Protein AF-A0A482VJF1-F1 (afdb_monomer_lite)

Sequence (92 aa):
MFIFFFFAVVLAVSIPMLGLFISLFGAFCLSALGIAFPAIMEICVYWPDKLGPFKWILIKDILLVIFGVGGLLAGSYSCISEMVEKFRTGNY

Secondary structure (DSSP, 8-state):
-HHHHHHHHHHHHH-TTHHHHHHHHHHHHHIIIIIIHHHHHHHHHTTTT---SSSHHHHHHHHHHHHHHHHHHHHHHHHHHHHHHHHHT---

Radius of gyration: 19.21 Å; chains: 1; bounding box: 42×27×55 Å

Organism: Asbolus verrucosus (NCBI:txid1661398)

Foldseek 3Di:
DVVVVVVVVVLVVVDPCSVLVCQLVVQLVCLCVVLVVVLVVVVVVPPDDDPDDDCVNVVSVVVSVVSNVVSVVVSVVVSVVVVVVVVVVDDD

InterPro domains:
  IPR013057 Amino acid transporter, transmembrane domain [PF01490] (3-80)

Structure (mmCIF, N/CA/C/O backbone):
data_AF-A0A482VJF1-F1
#
_entry.id   AF-A0A482VJF1-F1
#
loop_
_atom_site.group_PDB
_atom_site.id
_atom_site.type_symbol
_atom_site.label_atom_id
_atom_site.label_alt_id
_atom_site.label_comp_id
_atom_site.label_asym_id
_atom_site.label_entity_id
_atom_site.label_seq_id
_atom_site.pdbx_PDB_ins_code
_atom_site.Cartn_x
_atom_site.Cartn_y
_atom_site.Cartn_z
_atom_site.occupancy
_atom_site.B_iso_or_equiv
_atom_site.auth_seq_id
_atom_site.auth_comp_id
_atom_site.auth_asym_id
_atom_site.auth_atom_id
_atom_site.pdbx_PDB_model_num
ATOM 1 N N . MET A 1 1 ? 14.408 -18.434 5.850 1.00 76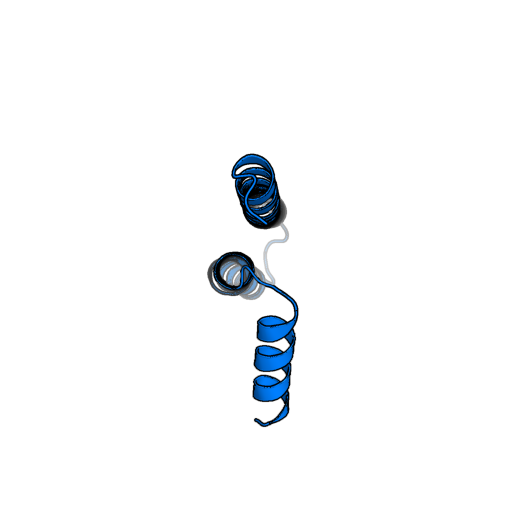.19 1 MET A N 1
ATOM 2 C CA . MET A 1 1 ? 15.349 -17.349 5.489 1.00 76.19 1 MET A CA 1
ATOM 3 C C . MET A 1 1 ? 15.682 -17.354 3.995 1.00 76.19 1 MET A C 1
ATOM 5 O O . MET A 1 1 ? 15.367 -16.374 3.339 1.00 76.19 1 MET A O 1
ATOM 9 N N . PHE A 1 2 ? 16.199 -18.452 3.426 1.00 83.00 2 PHE A N 1
ATOM 10 C CA . PHE A 1 2 ? 16.544 -18.528 1.991 1.00 83.00 2 PHE A CA 1
ATOM 11 C C . PHE A 1 2 ? 15.362 -18.322 1.027 1.00 83.00 2 PHE A C 1
ATOM 13 O O . PHE A 1 2 ? 15.515 -17.662 0.007 1.00 83.00 2 PHE A O 1
ATOM 20 N N . ILE A 1 3 ? 14.166 -18.806 1.375 1.00 88.75 3 ILE A N 1
ATOM 21 C CA . ILE A 1 3 ? 12.959 -18.644 0.542 1.00 88.75 3 ILE A CA 1
ATOM 22 C C . ILE A 1 3 ? 12.573 -17.174 0.318 1.00 88.75 3 ILE A C 1
ATOM 24 O O . ILE A 1 3 ? 12.224 -16.801 -0.797 1.00 88.75 3 ILE A O 1
ATOM 28 N N . PHE A 1 4 ? 12.681 -16.330 1.349 1.00 84.62 4 PHE A N 1
ATOM 29 C CA . PHE A 1 4 ? 12.334 -14.910 1.236 1.00 84.62 4 PHE A CA 1
ATOM 30 C C . PHE A 1 4 ? 13.290 -14.184 0.287 1.00 84.62 4 PHE A C 1
ATOM 32 O O . PHE A 1 4 ? 12.877 -13.367 -0.530 1.00 84.62 4 PHE A O 1
ATOM 39 N N . PHE A 1 5 ? 14.570 -14.547 0.360 1.00 84.81 5 PHE A N 1
ATOM 40 C CA . PHE A 1 5 ? 15.605 -14.001 -0.502 1.00 84.81 5 PHE A CA 1
ATOM 41 C C . PHE A 1 5 ? 15.379 -14.373 -1.973 1.00 84.81 5 PHE A C 1
ATOM 43 O O . PHE A 1 5 ? 15.362 -13.494 -2.830 1.00 84.81 5 PHE A O 1
ATOM 50 N N . PHE A 1 6 ? 15.123 -15.653 -2.268 1.00 88.56 6 PHE A N 1
ATOM 51 C CA . PHE A 1 6 ? 14.816 -16.089 -3.634 1.00 88.56 6 PHE A CA 1
ATOM 52 C C . PHE A 1 6 ? 13.560 -15.412 -4.194 1.00 88.56 6 PHE A C 1
ATOM 54 O O . PHE A 1 6 ? 13.560 -14.992 -5.349 1.00 88.56 6 PHE A O 1
ATOM 61 N N . PHE A 1 7 ? 12.518 -15.247 -3.376 1.00 83.75 7 PHE A N 1
ATOM 62 C CA . PHE A 1 7 ? 11.292 -14.560 -3.782 1.00 83.75 7 PHE A CA 1
ATOM 63 C C . PHE A 1 7 ? 11.545 -13.093 -4.163 1.00 83.75 7 PHE A C 1
ATOM 65 O O . PHE A 1 7 ? 11.103 -12.647 -5.222 1.00 83.75 7 PHE A O 1
ATOM 72 N N . ALA A 1 8 ? 12.319 -12.363 -3.355 1.00 82.81 8 ALA A N 1
ATOM 73 C CA . ALA A 1 8 ? 12.695 -10.983 -3.654 1.00 82.81 8 ALA A CA 1
ATOM 74 C C . ALA A 1 8 ? 13.509 -10.865 -4.958 1.00 82.81 8 ALA A C 1
ATOM 76 O O . ALA A 1 8 ? 13.270 -9.953 -5.746 1.00 82.81 8 ALA A O 1
ATOM 77 N N . VAL A 1 9 ? 14.424 -11.807 -5.222 1.00 84.38 9 VAL A N 1
ATOM 78 C CA . VAL A 1 9 ? 15.253 -11.823 -6.443 1.00 84.38 9 VAL A CA 1
ATOM 79 C C . VAL A 1 9 ? 14.422 -12.111 -7.698 1.00 84.38 9 VAL A C 1
ATOM 81 O O . VAL A 1 9 ? 14.598 -11.439 -8.712 1.00 84.38 9 VAL A O 1
ATOM 84 N N . VAL A 1 10 ? 13.488 -13.066 -7.641 1.00 83.81 10 VAL A N 1
ATOM 85 C CA . VAL A 1 10 ? 12.609 -13.394 -8.781 1.00 83.81 10 VAL A CA 1
ATOM 86 C C . VAL A 1 10 ? 11.674 -12.229 -9.120 1.00 83.81 10 VAL A C 1
ATOM 88 O O . VAL A 1 10 ? 11.492 -11.914 -10.299 1.00 83.81 10 VAL A O 1
ATOM 91 N N . LEU A 1 11 ? 11.129 -11.552 -8.102 1.00 76.38 11 LEU A N 1
ATOM 92 C CA . LEU A 1 11 ? 10.345 -10.329 -8.292 1.00 76.38 11 LEU A CA 1
ATOM 93 C C . LEU A 1 11 ? 11.192 -9.194 -8.879 1.00 76.38 11 LEU A C 1
ATOM 95 O O . LEU A 1 11 ? 10.721 -8.482 -9.764 1.00 76.38 11 LEU A O 1
ATOM 99 N N . ALA A 1 12 ? 12.446 -9.061 -8.437 1.00 77.62 12 ALA A N 1
ATOM 100 C CA . ALA A 1 12 ? 13.372 -8.054 -8.945 1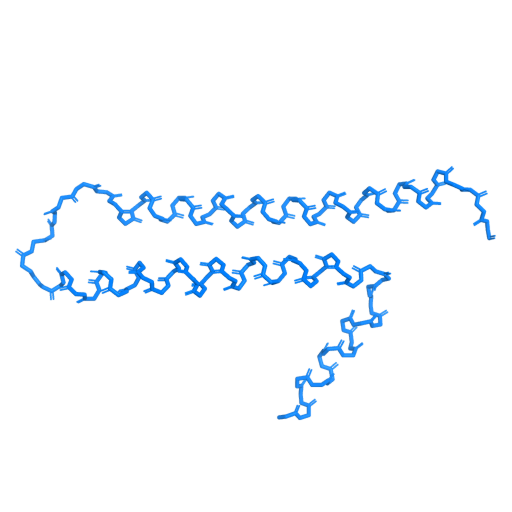.00 77.62 12 ALA A CA 1
ATOM 101 C C . ALA A 1 12 ? 13.762 -8.252 -10.414 1.00 77.62 12 ALA A C 1
ATOM 103 O O . ALA A 1 12 ? 13.874 -7.281 -11.156 1.00 77.62 12 ALA A O 1
ATOM 104 N N . VAL A 1 13 ? 13.933 -9.500 -10.847 1.00 79.62 13 VAL A N 1
ATOM 105 C CA . VAL A 1 13 ? 14.259 -9.834 -12.240 1.00 79.62 13 VAL A CA 1
ATOM 106 C C . VAL A 1 13 ? 13.051 -9.729 -13.173 1.00 79.62 13 VAL A C 1
ATOM 108 O O . VAL A 1 13 ? 13.212 -9.353 -14.331 1.00 79.62 13 VAL A O 1
ATOM 111 N N . SER A 1 14 ? 11.846 -10.051 -12.697 1.00 71.31 14 SER A N 1
ATOM 112 C CA . SER A 1 14 ? 10.656 -10.108 -13.562 1.00 71.31 14 SER A CA 1
ATOM 113 C C . SER A 1 14 ? 10.071 -8.734 -13.896 1.00 71.31 14 SER A C 1
ATOM 115 O O . SER A 1 14 ? 9.311 -8.61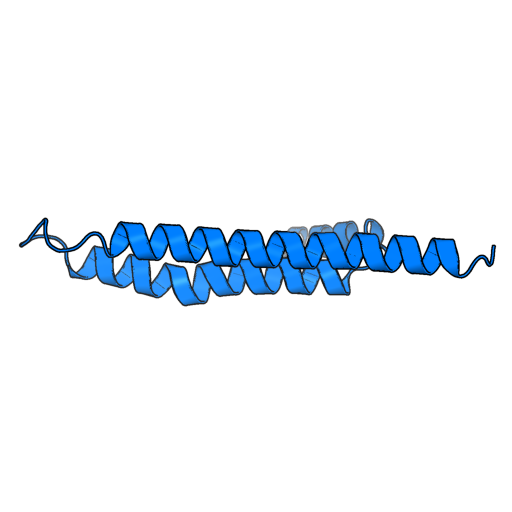6 -14.855 1.00 71.31 14 SER A O 1
ATOM 117 N N . ILE A 1 15 ? 10.373 -7.700 -13.105 1.00 68.12 15 ILE A N 1
ATOM 118 C CA . ILE A 1 15 ? 9.678 -6.412 -13.182 1.00 68.12 15 ILE A CA 1
ATOM 119 C C . ILE A 1 15 ? 10.711 -5.290 -13.361 1.00 68.12 15 ILE A C 1
ATOM 121 O O . ILE A 1 15 ? 11.405 -4.948 -12.405 1.00 68.12 15 ILE A O 1
ATOM 125 N N . PRO A 1 16 ? 10.793 -4.642 -14.540 1.00 60.19 16 PRO A N 1
ATOM 126 C CA . PRO A 1 16 ? 11.713 -3.522 -14.770 1.00 60.19 16 PRO A CA 1
ATOM 127 C C . PRO A 1 16 ? 11.376 -2.261 -13.943 1.00 60.19 16 PRO A C 1
ATOM 129 O O . PRO A 1 16 ? 12.128 -1.292 -13.980 1.00 60.19 16 PRO A O 1
ATOM 132 N N . MET A 1 17 ? 10.259 -2.269 -13.200 1.00 65.69 17 MET A N 1
ATOM 133 C CA . MET A 1 17 ? 9.697 -1.152 -12.420 1.00 65.69 17 MET A CA 1
ATOM 134 C C . MET A 1 17 ? 9.390 -1.569 -10.969 1.00 65.69 17 MET A C 1
ATOM 136 O O . MET A 1 17 ? 8.278 -1.436 -10.459 1.00 65.69 17 MET A O 1
ATOM 140 N N . LEU A 1 18 ? 10.403 -2.118 -10.292 1.00 66.25 18 LEU A N 1
ATOM 141 C CA . LEU A 1 18 ? 10.346 -2.617 -8.907 1.00 66.25 18 LEU A CA 1
ATOM 142 C C . LEU A 1 18 ? 9.751 -1.634 -7.891 1.00 66.25 18 LEU A C 1
ATOM 144 O O . LEU A 1 18 ? 9.038 -2.051 -6.977 1.00 66.25 18 LEU A O 1
ATOM 148 N N . GLY A 1 19 ? 10.030 -0.337 -8.044 1.00 69.56 19 GLY A N 1
ATOM 149 C CA . GLY A 1 19 ? 9.595 0.694 -7.096 1.00 69.56 19 GLY A CA 1
ATOM 150 C C . GLY A 1 19 ? 8.075 0.779 -6.957 1.00 69.56 19 GLY A C 1
ATOM 151 O O . GLY A 1 19 ? 7.554 0.974 -5.859 1.00 69.56 19 GLY A O 1
ATOM 152 N N . LEU A 1 20 ? 7.351 0.547 -8.049 1.00 67.31 20 LEU A N 1
ATOM 153 C CA . LEU A 1 20 ? 5.901 0.627 -8.047 1.00 67.31 20 LEU A CA 1
ATOM 154 C C . LEU A 1 20 ? 5.247 -0.583 -7.377 1.00 67.31 20 LEU A C 1
ATOM 156 O O . LEU A 1 20 ? 4.277 -0.448 -6.632 1.00 67.31 20 LEU A O 1
ATOM 160 N N . PHE A 1 21 ? 5.836 -1.760 -7.574 1.00 72.56 21 PHE A N 1
ATOM 161 C CA . PHE A 1 21 ? 5.393 -2.993 -6.936 1.00 72.56 21 PHE A CA 1
ATOM 162 C C . PHE A 1 21 ? 5.639 -2.966 -5.422 1.00 72.56 21 PHE A C 1
ATOM 164 O O . PHE A 1 21 ? 4.789 -3.394 -4.641 1.00 72.56 21 PHE A O 1
ATOM 171 N N . ILE A 1 22 ? 6.774 -2.397 -5.001 1.00 81.50 22 ILE A N 1
ATOM 172 C CA . ILE A 1 22 ? 7.103 -2.169 -3.589 1.00 81.50 22 ILE A CA 1
ATOM 173 C C . ILE A 1 22 ? 6.095 -1.215 -2.940 1.00 81.50 22 ILE A C 1
ATOM 175 O O . ILE A 1 22 ? 5.631 -1.488 -1.835 1.00 81.50 22 ILE A O 1
ATOM 179 N N . SER A 1 23 ? 5.706 -0.137 -3.626 1.00 79.38 23 SER A N 1
ATOM 180 C CA . SER A 1 23 ? 4.687 0.794 -3.125 1.00 79.38 23 SER A CA 1
ATOM 181 C C . SER A 1 23 ? 3.298 0.143 -3.037 1.00 79.38 23 SER A C 1
ATOM 183 O O . SER A 1 23 ? 2.593 0.324 -2.045 1.00 79.38 23 SER A O 1
ATOM 185 N N . LEU A 1 24 ? 2.931 -0.697 -4.013 1.00 78.25 24 LEU A N 1
ATOM 186 C CA . LEU A 1 24 ? 1.666 -1.439 -4.034 1.00 78.25 24 LEU A CA 1
ATOM 187 C C . LEU A 1 24 ? 1.567 -2.450 -2.882 1.00 78.25 24 LEU A C 1
ATOM 189 O O . LEU A 1 24 ? 0.601 -2.424 -2.119 1.00 78.25 24 LEU A O 1
ATOM 193 N N . PHE A 1 25 ? 2.580 -3.304 -2.709 1.00 80.50 25 PHE A N 1
ATOM 194 C CA . PHE A 1 25 ? 2.621 -4.257 -1.595 1.00 80.50 25 PHE A CA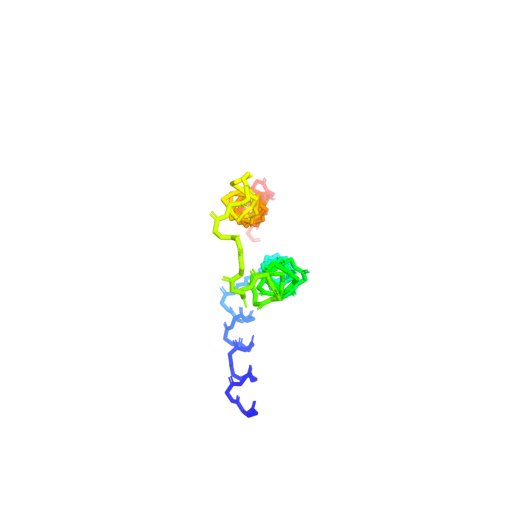 1
ATOM 195 C C . PHE A 1 25 ? 2.794 -3.563 -0.245 1.00 80.50 25 PHE A C 1
ATOM 197 O O . PHE A 1 25 ? 2.219 -4.006 0.745 1.00 80.50 25 PHE A O 1
ATOM 204 N N . GLY A 1 26 ? 3.531 -2.453 -0.199 1.00 81.81 26 GLY A N 1
ATOM 205 C CA . GLY A 1 26 ? 3.663 -1.617 0.988 1.00 81.81 26 GLY A CA 1
ATOM 206 C C . GLY A 1 26 ? 2.316 -1.049 1.428 1.00 81.81 26 GLY A C 1
ATOM 207 O O . GLY A 1 26 ? 1.919 -1.255 2.570 1.00 81.81 26 GLY A O 1
ATOM 208 N N . ALA A 1 27 ? 1.576 -0.405 0.523 1.00 78.94 27 ALA A N 1
ATOM 209 C CA . ALA A 1 27 ? 0.255 0.157 0.804 1.00 78.94 27 ALA A CA 1
ATOM 210 C C . ALA A 1 27 ? -0.783 -0.922 1.152 1.00 78.94 27 ALA A C 1
ATOM 212 O O . ALA A 1 27 ? -1.601 -0.729 2.056 1.00 78.94 27 ALA A O 1
ATOM 213 N N . PHE A 1 28 ? -0.723 -2.076 0.479 1.00 82.31 28 PHE A N 1
ATOM 214 C CA . PHE A 1 28 ? -1.577 -3.227 0.769 1.00 82.31 28 PHE A CA 1
ATOM 215 C C . PHE A 1 28 ? -1.316 -3.783 2.174 1.00 82.31 28 PHE A C 1
ATOM 217 O O . PHE A 1 28 ? -2.240 -3.905 2.979 1.00 82.31 28 PHE A O 1
ATOM 224 N N . CYS A 1 29 ? -0.052 -4.048 2.506 1.00 84.38 29 CYS A N 1
ATOM 225 C CA . CYS A 1 29 ? 0.336 -4.557 3.816 1.00 84.38 29 CYS A CA 1
ATOM 226 C C . CYS A 1 29 ? 0.104 -3.526 4.927 1.00 84.38 29 CYS A C 1
ATOM 228 O O . CYS A 1 29 ? -0.335 -3.908 6.002 1.00 84.38 29 CYS A O 1
ATOM 230 N N . LEU A 1 30 ? 0.339 -2.231 4.691 1.00 85.69 30 LEU A N 1
ATOM 231 C CA . LEU A 1 30 ? 0.041 -1.162 5.654 1.00 85.69 30 LEU A CA 1
ATOM 232 C C . LEU A 1 30 ? -1.466 -1.013 5.898 1.00 85.69 30 LEU A C 1
ATOM 234 O O . LEU A 1 30 ? -1.866 -0.792 7.037 1.00 85.69 30 LEU A O 1
ATOM 238 N N . SER A 1 31 ? -2.308 -1.187 4.876 1.00 82.94 31 SER A N 1
ATOM 239 C CA . SER A 1 31 ? -3.767 -1.193 5.053 1.00 82.94 31 SER A CA 1
ATOM 240 C C . SER A 1 31 ? -4.220 -2.425 5.838 1.00 82.94 31 SER A C 1
ATOM 242 O O . SER A 1 31 ? -4.994 -2.311 6.786 1.00 82.94 31 SER A O 1
ATOM 244 N N . ALA A 1 32 ? -3.685 -3.604 5.518 1.00 82.94 32 ALA A N 1
ATOM 245 C CA . ALA A 1 32 ? -3.999 -4.824 6.254 1.00 82.94 32 ALA A CA 1
ATOM 246 C C . ALA A 1 32 ? -3.493 -4.771 7.709 1.00 82.94 32 ALA A C 1
ATOM 248 O O . ALA A 1 32 ? -4.231 -5.072 8.638 1.00 82.94 32 ALA A O 1
ATOM 249 N N . LEU A 1 33 ? -2.253 -4.349 7.951 1.00 84.50 33 LEU A N 1
ATOM 250 C CA . LEU A 1 33 ? -1.665 -4.368 9.291 1.00 84.50 33 LEU A CA 1
ATOM 251 C C . LEU A 1 33 ? -2.087 -3.158 10.131 1.00 84.50 33 LEU A C 1
ATOM 253 O O . LEU A 1 33 ? -2.411 -3.305 11.301 1.00 84.50 33 LEU A O 1
ATOM 257 N N . GLY A 1 34 ? -2.090 -1.962 9.545 1.00 82.62 34 GLY A N 1
ATOM 258 C CA . GLY A 1 34 ? -2.406 -0.717 10.242 1.00 82.62 34 GLY A CA 1
ATOM 259 C C . GLY A 1 34 ? -3.902 -0.502 10.452 1.00 82.62 34 GLY A C 1
ATOM 260 O O . GLY A 1 34 ? -4.291 0.016 11.494 1.00 82.62 34 GLY A O 1
ATOM 261 N N . ILE A 1 35 ? -4.744 -0.915 9.498 1.00 77.25 35 ILE A N 1
ATOM 262 C CA . ILE A 1 35 ? -6.198 -0.689 9.555 1.00 77.25 35 ILE A CA 1
ATOM 263 C C . ILE A 1 35 ? -6.960 -1.971 9.914 1.00 77.25 35 ILE A C 1
ATOM 265 O O . ILE A 1 35 ? -7.900 -1.903 10.707 1.00 77.25 35 ILE A O 1
ATOM 269 N N . ALA A 1 36 ? -6.565 -3.153 9.419 1.00 81.94 36 ALA A N 1
ATOM 270 C CA . ALA A 1 36 ? -7.291 -4.380 9.773 1.00 81.94 36 ALA A CA 1
ATOM 271 C C . ALA A 1 36 ? -7.007 -4.840 11.212 1.00 81.94 36 ALA A C 1
ATOM 273 O O . ALA A 1 36 ? -7.922 -5.314 11.879 1.00 81.94 36 ALA A O 1
ATOM 274 N N . PHE A 1 37 ? -5.796 -4.641 11.743 1.00 81.94 37 PHE A N 1
ATOM 275 C CA . PHE A 1 37 ? -5.483 -4.994 13.135 1.00 81.94 37 PHE A CA 1
ATOM 276 C C . PHE A 1 37 ? -6.384 -4.298 14.177 1.00 81.94 37 PHE A C 1
ATOM 278 O O . PHE A 1 37 ? -6.974 -5.007 14.996 1.00 81.94 37 PHE A O 1
ATOM 285 N N . PRO A 1 38 ? -6.581 -2.961 14.163 1.00 76.31 38 PRO A N 1
ATOM 286 C CA . PRO A 1 38 ? -7.510 -2.308 15.086 1.00 76.31 38 PRO A CA 1
ATOM 287 C C . PRO A 1 38 ? -8.971 -2.714 14.844 1.00 76.31 38 PRO A C 1
ATOM 289 O O . PRO A 1 38 ? -9.725 -2.842 15.805 1.00 76.31 38 PRO A O 1
ATOM 292 N N . ALA A 1 39 ? -9.370 -2.986 13.594 1.00 74.62 39 ALA A N 1
ATOM 293 C CA . ALA A 1 39 ? -10.716 -3.474 13.288 1.00 74.62 39 ALA A CA 1
ATOM 294 C C . ALA A 1 39 ? -10.984 -4.862 13.899 1.00 74.62 39 ALA A C 1
ATOM 296 O O . ALA A 1 39 ? -12.040 -5.073 14.491 1.00 74.62 39 ALA A O 1
ATOM 297 N N . ILE A 1 40 ? -10.016 -5.779 13.809 1.00 75.88 40 ILE A N 1
ATOM 298 C CA . ILE A 1 40 ? -10.089 -7.120 14.407 1.00 75.88 40 ILE A CA 1
ATOM 299 C C . ILE A 1 40 ? -10.073 -7.032 15.939 1.00 75.88 40 ILE A C 1
ATOM 301 O O . ILE A 1 40 ? -10.866 -7.698 16.600 1.00 75.88 40 ILE A O 1
ATOM 305 N N . MET A 1 41 ? -9.216 -6.178 16.508 1.00 78.94 41 MET A N 1
ATOM 306 C CA . MET A 1 41 ? -9.158 -5.922 17.954 1.00 78.94 41 MET A CA 1
ATOM 307 C C . MET A 1 41 ? -10.500 -5.438 18.509 1.00 78.94 41 MET A C 1
ATOM 309 O O . MET A 1 41 ? -10.959 -5.945 19.528 1.00 78.94 41 MET A O 1
ATOM 313 N N . GLU A 1 42 ? -11.157 -4.497 17.831 1.00 71.56 42 GLU A N 1
ATOM 314 C CA . GLU A 1 42 ? -12.460 -3.979 18.254 1.00 71.56 42 GLU A CA 1
ATOM 315 C C . GLU A 1 42 ? -13.557 -5.056 18.178 1.00 71.56 42 GLU A C 1
ATOM 317 O O . GLU A 1 42 ? -14.387 -5.141 19.080 1.00 71.56 42 GLU A O 1
ATOM 322 N N . ILE A 1 43 ? -13.523 -5.929 17.159 1.00 71.31 43 ILE A N 1
ATOM 323 C CA . ILE A 1 43 ? -14.439 -7.078 17.035 1.00 71.31 43 ILE A CA 1
ATOM 324 C C . ILE A 1 43 ? -14.263 -8.047 18.207 1.00 71.31 43 ILE A C 1
ATOM 326 O O . ILE A 1 43 ? -15.250 -8.452 18.819 1.00 71.31 43 ILE A O 1
ATOM 330 N N . CYS A 1 44 ? -13.020 -8.410 18.529 1.00 72.94 44 CYS A N 1
ATOM 331 C CA . CYS A 1 44 ? -12.723 -9.324 19.630 1.00 72.94 44 CYS A CA 1
ATOM 332 C C . CYS A 1 44 ? -13.100 -8.729 20.994 1.00 72.94 44 CYS A C 1
ATOM 334 O O . CYS A 1 44 ? -13.587 -9.451 21.859 1.00 72.94 44 CYS A O 1
ATOM 336 N N . VAL A 1 45 ? -12.893 -7.422 21.189 1.00 70.81 45 VAL A N 1
ATOM 337 C CA . VAL A 1 45 ? -13.203 -6.725 22.448 1.00 70.81 45 VAL A CA 1
ATOM 338 C C . VAL A 1 45 ? -14.709 -6.562 22.673 1.00 70.81 45 VAL A C 1
ATOM 340 O O . VAL A 1 45 ? -15.154 -6.627 23.815 1.00 70.81 45 VAL A O 1
ATOM 343 N N . TYR A 1 46 ? -15.513 -6.372 21.623 1.00 66.00 46 TYR A N 1
ATOM 344 C CA . TYR A 1 46 ? -16.961 -6.146 21.760 1.00 66.00 46 TYR A CA 1
ATOM 345 C C . TYR A 1 46 ? -17.811 -7.430 21.826 1.00 66.00 46 TYR A C 1
ATOM 347 O O . TYR A 1 46 ? -19.043 -7.370 21.809 1.00 66.00 46 TYR A O 1
ATOM 355 N N . TRP A 1 47 ? -17.174 -8.598 21.914 1.00 53.16 47 TRP A N 1
ATOM 356 C CA . TRP A 1 47 ? -17.827 -9.906 21.961 1.00 53.16 47 TRP A CA 1
ATOM 357 C C . TRP A 1 47 ? -17.983 -10.352 23.430 1.00 53.16 47 TRP A C 1
ATOM 359 O O . TRP A 1 47 ? -16.994 -10.822 23.995 1.00 53.16 47 TRP A O 1
ATOM 369 N N . PRO A 1 48 ? -19.145 -10.161 24.110 1.00 55.31 48 PRO A N 1
ATOM 370 C CA . PRO A 1 48 ? -20.349 -10.982 23.890 1.00 55.31 48 PRO A CA 1
ATOM 371 C C . PRO A 1 48 ? -21.732 -10.305 24.119 1.00 55.31 48 PRO A C 1
ATOM 373 O O . PRO A 1 48 ? -22.745 -10.982 23.967 1.00 55.31 48 PRO A O 1
ATOM 376 N N . ASP A 1 49 ? -21.833 -9.018 24.485 1.00 52.28 49 ASP A N 1
ATOM 377 C CA . ASP A 1 49 ? -23.064 -8.520 25.147 1.00 52.28 49 ASP A CA 1
ATOM 378 C C . ASP A 1 49 ? -24.019 -7.667 24.292 1.00 52.28 49 ASP A C 1
ATOM 380 O O . ASP A 1 49 ? -25.179 -7.492 24.661 1.00 52.28 49 ASP A O 1
ATOM 384 N N . LYS A 1 50 ? -23.618 -7.176 23.113 1.00 51.91 50 LYS A N 1
ATOM 385 C CA . LYS A 1 50 ? -24.569 -6.578 22.155 1.00 51.91 50 LYS A CA 1
ATOM 386 C C . LYS A 1 50 ? -24.147 -6.809 20.710 1.00 51.91 50 LYS A C 1
ATOM 388 O O . LYS A 1 50 ? -23.365 -6.060 20.133 1.00 51.91 50 LYS A O 1
ATOM 393 N N . LEU A 1 51 ? -24.775 -7.807 20.094 1.00 51.91 51 LEU A N 1
ATOM 394 C CA . LEU A 1 51 ? -24.956 -7.889 18.645 1.00 51.91 51 LEU A CA 1
ATOM 395 C C . LEU A 1 51 ? -25.837 -6.703 18.192 1.00 51.91 51 LEU A C 1
ATOM 397 O O . LEU A 1 51 ? -27.041 -6.835 18.006 1.00 51.91 51 LEU A O 1
ATOM 401 N N . GLY A 1 52 ? -25.244 -5.515 18.081 1.00 54.31 52 GLY A N 1
ATOM 402 C CA . GLY A 1 52 ? -25.871 -4.295 17.560 1.00 54.31 52 GLY A CA 1
ATOM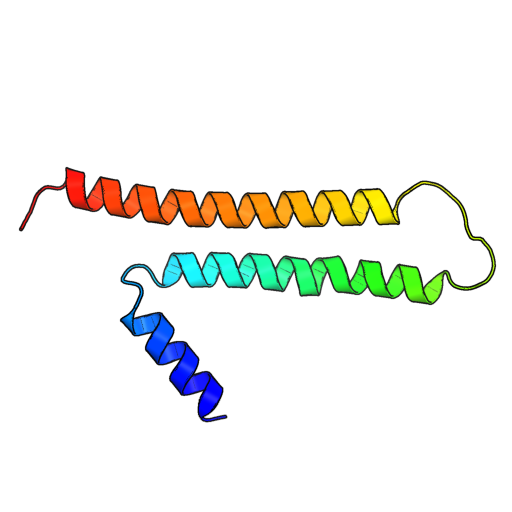 403 C C . GLY A 1 52 ? -25.390 -3.059 18.323 1.00 54.31 52 GLY A C 1
ATOM 404 O O . GLY A 1 52 ? -25.560 -3.022 19.540 1.00 54.31 52 GLY A O 1
ATOM 405 N N . PRO A 1 53 ? -24.797 -2.050 17.650 1.00 46.41 53 PRO A N 1
ATOM 406 C CA . PRO A 1 53 ? -25.487 -1.293 16.602 1.00 46.41 53 PRO A CA 1
ATOM 407 C C . PRO A 1 53 ? -24.593 -0.914 15.396 1.00 46.41 53 PRO A C 1
ATOM 409 O O . PRO A 1 53 ? -23.379 -0.784 15.497 1.00 46.41 53 PRO A O 1
ATOM 412 N N . PHE A 1 54 ? -25.216 -0.574 14.265 1.00 51.97 54 PHE A N 1
ATOM 413 C CA . PHE A 1 54 ? -24.667 0.449 13.354 1.00 51.97 54 PHE A CA 1
ATOM 414 C C . PHE A 1 54 ? -23.689 0.023 12.244 1.00 51.97 54 PHE A C 1
ATOM 416 O O . PHE A 1 54 ? -22.927 0.857 11.790 1.00 51.97 54 PHE A O 1
ATOM 423 N N . LYS A 1 55 ? -23.702 -1.210 11.715 1.00 57.50 55 LYS A N 1
ATOM 424 C CA . LYS A 1 55 ? -22.984 -1.535 10.450 1.00 57.50 55 LYS A CA 1
ATOM 425 C C . LYS A 1 55 ? -21.504 -1.062 10.388 1.00 57.50 55 LYS A C 1
ATOM 427 O O . LYS A 1 55 ? -20.955 -0.951 9.298 1.00 57.50 55 LYS A O 1
ATOM 432 N N . TRP A 1 56 ? -20.836 -0.791 11.516 1.00 62.31 56 TRP A N 1
ATOM 433 C CA . TRP A 1 56 ? -19.478 -0.234 11.505 1.00 62.31 56 TRP A CA 1
ATOM 434 C C . TRP A 1 56 ? -18.492 -1.257 10.964 1.00 62.31 56 TRP A C 1
ATOM 436 O O . TRP A 1 56 ? -17.603 -0.893 10.212 1.00 62.31 56 TRP A O 1
ATOM 446 N N . ILE A 1 57 ? -18.703 -2.543 11.259 1.00 67.12 57 ILE A N 1
ATOM 447 C CA . ILE A 1 57 ? -17.955 -3.638 10.630 1.00 67.12 57 ILE A CA 1
ATOM 448 C C . ILE A 1 57 ? -18.085 -3.585 9.100 1.00 67.12 57 ILE A C 1
ATOM 450 O O . ILE A 1 57 ? -17.080 -3.655 8.407 1.00 67.12 57 ILE A O 1
ATOM 454 N N . LEU A 1 58 ? -19.299 -3.368 8.578 1.00 67.38 58 LEU A N 1
ATOM 455 C CA . LEU A 1 58 ? -19.560 -3.272 7.136 1.00 67.38 58 LEU A CA 1
ATOM 456 C C . LEU A 1 58 ? -18.925 -2.025 6.512 1.00 67.38 58 LEU A C 1
ATOM 458 O O . LEU A 1 58 ? -18.407 -2.092 5.404 1.00 67.38 58 LEU A O 1
ATOM 462 N N . ILE A 1 59 ? -18.952 -0.885 7.207 1.00 73.31 59 ILE A N 1
ATOM 463 C CA . ILE A 1 59 ? -18.342 0.355 6.711 1.00 73.31 59 ILE A CA 1
ATOM 464 C C . ILE A 1 59 ? -16.813 0.258 6.702 1.00 73.31 59 ILE A C 1
ATOM 466 O O . ILE A 1 59 ? -16.179 0.739 5.767 1.00 73.31 59 ILE A O 1
ATOM 470 N N . LYS A 1 60 ? -16.225 -0.410 7.703 1.00 71.19 60 LYS A N 1
ATOM 471 C CA . LYS A 1 60 ? -14.784 -0.684 7.779 1.00 71.19 60 LYS A CA 1
ATOM 472 C C . LYS A 1 60 ? -14.346 -1.628 6.661 1.00 71.19 60 LYS A C 1
ATOM 474 O O . LYS A 1 60 ? -13.336 -1.361 6.020 1.00 71.19 60 LYS A O 1
ATOM 479 N N . ASP A 1 61 ? -15.130 -2.671 6.396 1.00 73.38 61 ASP A N 1
ATOM 480 C CA . ASP A 1 61 ? -14.891 -3.614 5.300 1.00 73.38 61 ASP A CA 1
ATOM 481 C C . ASP A 1 61 ? -14.938 -2.910 3.930 1.00 73.38 61 ASP A C 1
ATOM 483 O O . ASP A 1 61 ? -13.995 -3.000 3.147 1.00 73.38 61 ASP A O 1
ATOM 487 N N . ILE A 1 62 ? -15.961 -2.077 3.692 1.00 82.12 62 ILE A N 1
ATOM 488 C CA . ILE A 1 62 ? -16.081 -1.268 2.466 1.00 82.12 62 ILE A CA 1
ATOM 489 C C . ILE A 1 62 ? -14.916 -0.282 2.309 1.00 82.12 62 ILE A C 1
ATOM 491 O O . ILE A 1 62 ? -14.361 -0.164 1.217 1.00 82.12 62 ILE A O 1
ATOM 495 N N . LEU A 1 63 ? -14.526 0.432 3.369 1.00 80.94 63 LEU A N 1
ATOM 496 C CA . LEU A 1 63 ? -13.395 1.364 3.306 1.00 80.94 63 LEU A CA 1
ATOM 497 C C . LEU A 1 63 ? -12.080 0.638 3.012 1.00 80.94 63 LEU A C 1
ATOM 499 O O . LEU A 1 63 ? -11.289 1.127 2.208 1.00 80.94 63 LEU A O 1
ATOM 503 N N . LEU A 1 64 ? -11.865 -0.538 3.607 1.00 79.25 64 LEU A N 1
ATOM 504 C CA . LEU A 1 64 ? -10.691 -1.367 3.346 1.00 79.25 64 LEU A CA 1
ATOM 505 C C . LEU A 1 64 ? -10.646 -1.812 1.880 1.00 79.25 64 LEU A C 1
ATOM 507 O O . LEU A 1 64 ? -9.599 -1.701 1.241 1.00 79.25 64 LEU A O 1
ATOM 511 N N . VAL A 1 65 ? -11.785 -2.233 1.322 1.00 81.50 65 VAL A N 1
ATOM 512 C CA . VAL A 1 65 ? -11.901 -2.578 -0.101 1.00 81.50 65 VAL A CA 1
ATOM 513 C C . VAL A 1 65 ? -11.608 -1.366 -0.990 1.00 81.50 65 VAL A C 1
ATOM 515 O O . VAL A 1 65 ? -10.830 -1.490 -1.932 1.00 81.50 65 VAL A O 1
ATOM 518 N N . ILE A 1 66 ? -12.149 -0.180 -0.689 1.00 85.06 66 ILE A N 1
ATOM 519 C CA . ILE A 1 66 ? -11.915 1.037 -1.490 1.00 85.06 66 ILE A CA 1
ATOM 520 C C . ILE A 1 66 ? -10.439 1.457 -1.459 1.00 85.06 66 ILE A C 1
ATOM 522 O O . ILE A 1 66 ? -9.872 1.748 -2.511 1.00 85.06 66 ILE A O 1
ATOM 526 N N . PHE A 1 67 ? -9.796 1.462 -0.288 1.00 82.88 67 PHE A N 1
ATOM 527 C CA . PHE A 1 67 ? -8.371 1.791 -0.174 1.00 82.88 67 PHE A CA 1
ATOM 528 C C . PHE A 1 67 ? -7.483 0.755 -0.874 1.00 82.88 67 PHE A C 1
ATOM 530 O O . PHE A 1 67 ? -6.542 1.129 -1.577 1.00 82.88 67 PHE A O 1
ATOM 537 N N . GLY A 1 68 ? -7.812 -0.535 -0.748 1.00 80.44 68 GLY A N 1
ATOM 538 C CA . GLY A 1 68 ? -7.111 -1.612 -1.447 1.00 80.44 68 GLY A CA 1
ATOM 539 C C . GLY A 1 68 ? -7.227 -1.488 -2.967 1.00 80.44 68 GLY A C 1
ATOM 540 O O . GLY A 1 68 ? -6.217 -1.517 -3.670 1.00 80.44 68 GLY A O 1
ATOM 541 N N . VAL A 1 69 ? -8.443 -1.278 -3.479 1.00 83.19 69 VAL A N 1
ATOM 542 C CA . VAL A 1 69 ? -8.706 -1.099 -4.916 1.00 83.19 69 VAL A CA 1
ATOM 543 C C . VAL A 1 69 ? -8.065 0.188 -5.440 1.00 83.19 69 VAL A C 1
ATOM 545 O O . VAL A 1 69 ? -7.480 0.173 -6.519 1.00 83.19 69 VAL A O 1
ATOM 548 N N . GLY A 1 70 ? -8.091 1.283 -4.675 1.00 84.94 70 GLY A N 1
ATOM 549 C CA . GLY A 1 70 ? -7.416 2.533 -5.030 1.00 84.94 70 GLY A CA 1
ATOM 550 C C . GLY A 1 70 ? -5.899 2.370 -5.174 1.00 84.94 70 GLY A C 1
ATOM 551 O O . GLY A 1 70 ? -5.325 2.834 -6.158 1.00 84.94 70 GLY A O 1
ATOM 552 N N . GLY A 1 71 ? -5.258 1.648 -4.248 1.00 78.94 71 GLY A N 1
ATOM 553 C CA . GLY A 1 71 ? -3.830 1.321 -4.326 1.00 78.94 71 GLY A CA 1
ATOM 554 C C . GLY A 1 71 ? -3.487 0.404 -5.505 1.00 78.94 71 GLY A C 1
ATOM 555 O O . GLY A 1 71 ? -2.510 0.650 -6.213 1.00 78.94 71 GLY A O 1
ATOM 556 N N . LEU A 1 72 ? -4.325 -0.605 -5.770 1.00 79.50 72 LEU A N 1
ATOM 557 C CA . LEU A 1 72 ? -4.207 -1.501 -6.929 1.00 79.50 72 LEU A CA 1
ATOM 558 C C . LEU A 1 72 ? -4.328 -0.756 -8.261 1.00 79.50 72 LEU A C 1
ATOM 560 O O . LEU A 1 72 ? -3.545 -0.995 -9.183 1.00 79.50 72 LEU A O 1
ATOM 564 N N . LEU A 1 73 ? -5.288 0.163 -8.353 1.00 85.00 73 LEU A N 1
ATOM 565 C CA . LEU A 1 73 ? -5.489 1.004 -9.525 1.00 85.00 73 LEU A CA 1
ATOM 566 C C . LEU A 1 73 ? -4.298 1.937 -9.723 1.00 85.00 73 LEU A C 1
ATOM 568 O O . LEU A 1 73 ? -3.714 1.920 -10.799 1.00 85.00 73 LEU A O 1
ATOM 572 N N . ALA A 1 74 ? -3.884 2.692 -8.702 1.00 82.94 74 ALA A N 1
ATOM 573 C CA . ALA A 1 74 ? -2.734 3.595 -8.792 1.00 82.94 74 ALA A CA 1
ATOM 574 C C . ALA A 1 74 ? -1.445 2.859 -9.204 1.00 82.94 74 ALA A C 1
ATOM 576 O O . ALA A 1 74 ? -0.707 3.336 -10.067 1.00 82.94 74 ALA A O 1
ATOM 577 N N . GLY A 1 75 ? -1.207 1.662 -8.658 1.00 75.25 75 GLY A N 1
ATOM 578 C CA . GLY A 1 75 ? -0.086 0.812 -9.061 1.00 75.25 75 GLY A CA 1
ATOM 579 C C . GLY A 1 75 ? -0.224 0.240 -10.477 1.00 75.25 75 GLY A C 1
ATOM 580 O O . GLY A 1 75 ? 0.764 0.119 -11.189 1.00 75.25 75 GLY A O 1
ATOM 581 N N . SER A 1 76 ? -1.433 -0.064 -10.947 1.00 82.38 76 SER A N 1
ATOM 582 C CA . SER A 1 76 ? -1.633 -0.476 -12.345 1.00 82.38 76 SER A CA 1
ATOM 583 C C . SER A 1 76 ? -1.418 0.699 -13.307 1.00 82.38 76 SER A C 1
ATOM 585 O O . SER A 1 76 ? -0.755 0.550 -14.333 1.00 82.38 76 SER A O 1
ATOM 587 N N . TYR A 1 77 ? -1.917 1.886 -12.949 1.00 83.06 77 TYR A N 1
ATOM 588 C CA . TYR A 1 77 ? -1.804 3.102 -13.752 1.00 83.06 77 TYR A CA 1
ATOM 589 C C . TYR A 1 77 ? -0.361 3.545 -13.939 1.00 83.06 77 TYR A C 1
ATOM 591 O O . TYR A 1 77 ? 0.021 3.863 -15.060 1.00 83.06 77 TYR A O 1
ATOM 599 N N . SER A 1 78 ? 0.456 3.540 -12.890 1.00 77.62 78 SER A N 1
ATOM 600 C CA . SER A 1 78 ? 1.851 3.963 -13.023 1.00 77.62 78 SER A CA 1
ATOM 601 C C . SER A 1 78 ? 2.684 2.980 -13.864 1.00 77.62 78 SER A C 1
ATOM 603 O O . SER A 1 78 ? 3.515 3.430 -14.645 1.00 77.62 78 SER A O 1
ATOM 605 N N . CYS A 1 79 ? 2.389 1.670 -13.830 1.00 72.25 79 CYS A N 1
ATOM 606 C CA . CYS A 1 79 ? 3.019 0.673 -14.711 1.00 72.25 79 CYS A CA 1
ATOM 607 C C . CYS A 1 79 ? 2.699 0.959 -16.184 1.00 72.25 79 CYS A C 1
ATOM 609 O O . CYS A 1 79 ? 3.579 0.952 -17.044 1.00 72.25 79 CYS A O 1
ATOM 611 N N . ILE A 1 80 ? 1.422 1.226 -16.473 1.00 81.44 80 ILE A N 1
ATOM 612 C CA . ILE A 1 80 ? 0.960 1.540 -17.828 1.00 81.44 80 ILE A CA 1
ATOM 613 C C . ILE A 1 80 ? 1.516 2.896 -18.277 1.00 81.44 80 ILE A C 1
ATOM 615 O O . ILE A 1 80 ? 1.948 3.022 -19.418 1.00 81.44 80 ILE A O 1
ATOM 619 N N . SER A 1 81 ? 1.552 3.892 -17.389 1.00 79.56 81 SER A N 1
ATOM 620 C CA . SER A 1 81 ? 2.092 5.222 -17.679 1.00 79.56 81 SER A CA 1
ATOM 621 C C . SER A 1 81 ? 3.577 5.161 -18.009 1.00 79.56 81 SER A C 1
ATOM 623 O O . SER A 1 81 ? 3.995 5.770 -18.986 1.00 79.56 81 SER A O 1
ATOM 625 N N . GLU A 1 82 ? 4.377 4.405 -17.255 1.00 75.62 82 GLU A N 1
ATOM 626 C CA . GLU A 1 82 ? 5.796 4.235 -17.565 1.00 75.62 82 GLU A CA 1
ATOM 627 C C . GLU A 1 82 ? 6.018 3.410 -18.845 1.00 75.62 82 GLU A C 1
ATOM 629 O O . GLU A 1 82 ? 6.918 3.730 -19.623 1.00 75.62 82 GLU A O 1
ATOM 634 N N . MET A 1 83 ? 5.196 2.385 -19.118 1.00 72.62 83 MET A N 1
ATOM 635 C CA . MET A 1 83 ? 5.228 1.685 -20.411 1.00 72.62 83 MET A CA 1
ATOM 636 C C . MET A 1 83 ? 4.923 2.639 -21.569 1.00 72.62 83 MET A C 1
ATOM 638 O O . MET A 1 83 ? 5.665 2.666 -22.548 1.00 72.62 83 MET A O 1
ATOM 642 N N . VAL A 1 84 ? 3.863 3.443 -21.457 1.00 81.19 84 VAL A N 1
ATOM 643 C CA . VAL A 1 84 ? 3.473 4.432 -22.471 1.00 81.19 84 VAL A CA 1
ATOM 644 C C . VAL A 1 84 ? 4.553 5.496 -22.643 1.00 81.19 84 VAL A C 1
ATOM 646 O O . VAL A 1 84 ? 4.869 5.849 -23.774 1.00 81.19 84 VAL A O 1
ATOM 649 N N . GLU A 1 85 ? 5.162 5.976 -21.561 1.00 79.62 85 GLU A N 1
ATOM 650 C CA . GLU A 1 85 ? 6.254 6.954 -21.600 1.00 79.62 85 GLU A CA 1
ATOM 651 C C . GLU A 1 85 ? 7.497 6.380 -22.302 1.00 79.62 85 GLU A C 1
ATOM 653 O O . GLU A 1 85 ? 8.076 7.034 -23.175 1.00 79.62 85 GLU A O 1
ATOM 658 N N . LYS A 1 86 ? 7.875 5.130 -21.992 1.00 71.19 86 LYS A N 1
ATOM 659 C CA . LYS A 1 86 ? 8.972 4.427 -22.675 1.00 71.19 86 LYS A CA 1
ATOM 660 C C . LYS A 1 86 ? 8.684 4.188 -24.156 1.00 71.19 86 LYS A C 1
ATOM 662 O O . LYS A 1 86 ? 9.575 4.387 -24.975 1.00 71.19 86 LYS A O 1
ATOM 667 N N . PHE A 1 87 ? 7.454 3.822 -24.515 1.00 72.31 87 PHE A N 1
ATOM 668 C CA . PHE A 1 87 ? 7.048 3.681 -25.918 1.00 72.31 87 PHE A CA 1
ATOM 669 C C . PHE A 1 87 ? 7.009 5.027 -26.653 1.00 72.31 87 PHE A C 1
ATOM 671 O O . PHE A 1 87 ? 7.421 5.110 -27.808 1.00 72.31 87 PHE A O 1
ATOM 678 N N . ARG A 1 88 ? 6.554 6.095 -25.989 1.00 72.81 88 ARG A N 1
ATOM 679 C CA . ARG A 1 88 ? 6.463 7.446 -26.560 1.00 72.81 88 ARG A CA 1
ATOM 680 C C . ARG A 1 88 ? 7.831 8.099 -26.759 1.00 72.81 88 ARG A C 1
ATOM 682 O O . ARG A 1 88 ? 7.983 8.896 -27.678 1.00 72.81 88 ARG A O 1
ATOM 689 N N . THR A 1 89 ? 8.818 7.754 -25.935 1.00 71.06 89 THR A N 1
ATOM 690 C CA . THR A 1 89 ? 10.182 8.313 -26.009 1.00 71.06 89 THR A CA 1
ATOM 691 C C . THR A 1 89 ? 11.057 7.639 -27.079 1.00 71.06 89 THR A C 1
ATOM 693 O O . THR A 1 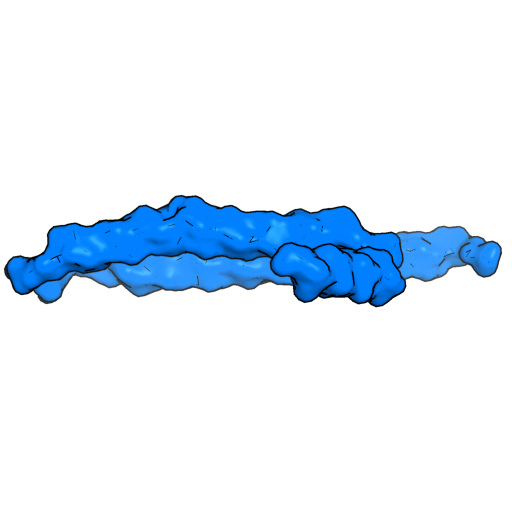89 ? 12.158 8.114 -27.349 1.00 71.06 89 THR A O 1
ATOM 696 N N . GLY A 1 90 ? 10.560 6.588 -27.748 1.00 62.31 90 GLY A N 1
ATOM 697 C CA . GLY A 1 90 ? 11.011 6.181 -29.085 1.00 62.31 90 GLY A CA 1
ATOM 698 C C . GLY A 1 90 ? 12.527 6.134 -29.302 1.00 62.31 90 GLY A C 1
ATOM 699 O O . GLY A 1 90 ? 13.012 6.699 -30.277 1.00 62.31 90 GLY A O 1
ATOM 700 N N . ASN A 1 91 ? 13.275 5.489 -28.408 1.00 47.75 91 ASN A N 1
ATOM 701 C CA . ASN A 1 91 ? 14.672 5.142 -28.653 1.00 47.75 91 ASN A CA 1
ATOM 702 C C . ASN A 1 91 ? 14.849 3.649 -28.397 1.00 47.75 91 ASN A C 1
ATOM 704 O O . ASN A 1 91 ? 14.647 3.176 -27.277 1.00 47.75 91 ASN A O 1
ATOM 708 N N . TYR A 1 92 ? 15.152 2.944 -29.484 1.00 53.34 92 TYR A N 1
ATOM 709 C CA . TYR A 1 92 ? 15.732 1.605 -29.491 1.00 53.34 92 TYR A CA 1
ATOM 710 C C . TYR A 1 92 ? 16.969 1.559 -28.588 1.00 53.34 92 TYR A C 1
ATOM 712 O O . TYR A 1 92 ? 17.735 2.551 -28.608 1.00 53.34 92 TYR A O 1
#

pLDDT: mean 74.44, std 10.23, range [46.41, 88.75]